Protein AF-A0A7R9PYY2-F1 (afdb_monomer_lite)

pLDDT: mean 83.07, std 17.5, range [36.88, 96.44]

InterPro domains:
  IPR005817 Wnt [PF00110] (2-94)
  IPR005817 Wnt [PR01349] (15-28)
  IPR005817 Wnt [PR01349] (40-52)
  IPR005817 Wnt [PTHR12027] (1-94)
  IPR005817 Wnt [SM00097] (2-107)

Radius of gyration: 17.4 Å; chains: 1; bounding box: 46×20×46 Å

Structure (mmCIF, N/CA/C/O backbone):
data_AF-A0A7R9PYY2-F1
#
_entry.id   AF-A0A7R9PYY2-F1
#
loop_
_atom_site.group_PDB
_atom_site.id
_atom_site.type_symbol
_atom_site.label_atom_id
_atom_site.label_alt_id
_atom_site.label_comp_id
_atom_site.label_asym_id
_atom_site.label_entity_id
_atom_site.label_seq_id
_atom_site.pdbx_PDB_ins_code
_atom_site.Cartn_x
_atom_site.Cartn_y
_atom_site.Cartn_z
_atom_site.occupancy
_atom_site.B_iso_or_equiv
_atom_site.auth_seq_id
_atom_site.auth_comp_id
_atom_site.auth_asym_id
_atom_site.auth_atom_id
_atom_site.pdbx_PDB_model_num
ATOM 1 N N . MET A 1 1 ? -4.512 -13.902 13.905 1.00 73.88 1 MET A N 1
ATOM 2 C CA . MET A 1 1 ? -3.477 -13.849 12.848 1.00 73.88 1 MET A CA 1
ATOM 3 C C . MET A 1 1 ? -3.558 -12.494 12.144 1.00 73.88 1 MET A C 1
ATOM 5 O O . MET A 1 1 ? -4.394 -12.339 11.268 1.00 73.88 1 MET A O 1
ATOM 9 N N . HIS A 1 2 ? -2.768 -11.501 12.574 1.00 87.94 2 HIS A N 1
ATOM 10 C CA . HIS A 1 2 ? -2.870 -10.099 12.109 1.00 87.94 2 HIS A CA 1
ATOM 11 C C . HIS A 1 2 ? -1.611 -9.640 11.357 1.00 87.94 2 HIS A C 1
ATOM 13 O O . HIS A 1 2 ? -1.697 -9.111 10.251 1.00 87.94 2 HIS A O 1
ATOM 19 N N . SER A 1 3 ? -0.431 -9.950 11.897 1.00 91.44 3 SER A N 1
ATOM 20 C CA . SER A 1 3 ? 0.851 -9.521 11.332 1.00 91.44 3 SER A CA 1
ATOM 21 C C . SER A 1 3 ? 1.139 -10.133 9.957 1.00 91.44 3 SER A C 1
ATOM 23 O O . SER A 1 3 ? 1.432 -9.407 9.012 1.00 91.44 3 SER A O 1
ATOM 25 N N . ILE A 1 4 ? 1.009 -11.457 9.809 1.00 92.94 4 ILE A N 1
ATOM 26 C CA . ILE A 1 4 ? 1.311 -12.138 8.538 1.00 92.94 4 ILE A CA 1
ATOM 27 C C . ILE A 1 4 ? 0.346 -11.739 7.418 1.00 92.94 4 ILE A C 1
ATOM 29 O O . ILE A 1 4 ? 0.765 -11.549 6.282 1.00 92.94 4 ILE A O 1
ATOM 33 N N . THR A 1 5 ? -0.931 -11.533 7.746 1.00 93.94 5 THR A N 1
ATOM 34 C CA . THR A 1 5 ? -1.941 -11.076 6.787 1.00 93.94 5 THR A CA 1
ATOM 35 C C . THR A 1 5 ? -1.625 -9.664 6.310 1.00 93.94 5 THR A C 1
ATOM 37 O O . THR A 1 5 ? -1.612 -9.410 5.109 1.00 93.94 5 THR A O 1
ATOM 40 N N . ALA A 1 6 ? -1.309 -8.752 7.234 1.00 94.94 6 ALA A N 1
ATOM 41 C CA . ALA A 1 6 ? -0.936 -7.389 6.882 1.00 94.94 6 ALA A CA 1
ATOM 42 C C . ALA A 1 6 ? 0.333 -7.354 6.013 1.00 94.94 6 ALA A C 1
ATOM 44 O O . ALA A 1 6 ? 0.358 -6.642 5.013 1.00 94.94 6 ALA A O 1
ATOM 45 N N . ALA A 1 7 ? 1.344 -8.168 6.336 1.00 94.31 7 ALA A N 1
ATOM 46 C CA . ALA A 1 7 ? 2.548 -8.326 5.519 1.00 94.31 7 ALA A CA 1
ATOM 47 C C . ALA A 1 7 ? 2.233 -8.876 4.114 1.00 94.31 7 ALA A C 1
ATOM 49 O O . ALA A 1 7 ? 2.692 -8.332 3.109 1.00 94.31 7 ALA A O 1
ATOM 50 N N . GLY A 1 8 ? 1.401 -9.917 4.035 1.00 94.62 8 GLY A N 1
ATOM 51 C CA . GLY A 1 8 ? 0.990 -10.537 2.776 1.00 94.62 8 GLY A CA 1
ATOM 52 C C . GLY A 1 8 ? 0.268 -9.563 1.845 1.00 94.62 8 GLY A C 1
ATOM 53 O O . GLY A 1 8 ? 0.581 -9.518 0.659 1.00 94.62 8 GLY A O 1
ATOM 54 N N . VAL A 1 9 ? -0.630 -8.727 2.381 1.00 95.88 9 VAL A N 1
ATOM 55 C CA . VAL A 1 9 ? -1.325 -7.692 1.594 1.00 95.88 9 VAL A CA 1
ATOM 56 C C . VAL A 1 9 ? -0.338 -6.666 1.037 1.00 95.88 9 VAL A C 1
ATOM 58 O O . VAL A 1 9 ? -0.424 -6.336 -0.144 1.00 95.88 9 VAL A O 1
ATOM 61 N N . VAL A 1 10 ? 0.626 -6.191 1.839 1.00 95.38 10 VAL A N 1
ATOM 62 C CA . VAL A 1 10 ? 1.660 -5.259 1.349 1.00 95.38 10 VAL A CA 1
ATOM 63 C C . VAL A 1 10 ? 2.430 -5.876 0.185 1.00 95.38 10 VAL A C 1
ATOM 65 O O . VAL A 1 10 ? 2.568 -5.238 -0.857 1.00 95.38 10 VAL A O 1
ATOM 68 N N . HIS A 1 11 ? 2.900 -7.115 0.349 1.00 93.88 11 HIS A N 1
ATOM 69 C CA . HIS A 1 11 ? 3.700 -7.800 -0.662 1.00 93.88 11 HIS A CA 1
ATOM 70 C C . HIS A 1 11 ? 2.917 -8.049 -1.958 1.00 93.88 11 HIS A C 1
ATOM 72 O O . HIS A 1 11 ? 3.398 -7.722 -3.043 1.00 93.88 11 HIS A O 1
ATOM 78 N N . ALA A 1 12 ? 1.696 -8.578 -1.849 1.00 95.31 12 ALA A N 1
ATOM 79 C CA . ALA A 1 12 ? 0.860 -8.894 -3.002 1.00 95.31 12 ALA A CA 1
ATOM 80 C C . ALA A 1 12 ? 0.520 -7.642 -3.823 1.00 95.31 12 ALA A C 1
ATOM 82 O O . ALA A 1 12 ? 0.664 -7.648 -5.043 1.00 95.31 12 ALA A O 1
ATOM 83 N N . ILE A 1 13 ? 0.133 -6.549 -3.159 1.00 95.94 13 ILE A N 1
ATOM 84 C CA . ILE A 1 13 ? -0.215 -5.295 -3.835 1.00 95.94 13 ILE A CA 1
ATOM 85 C C . ILE A 1 13 ? 1.017 -4.644 -4.462 1.00 95.94 13 ILE A C 1
ATOM 87 O O . ILE A 1 13 ? 0.961 -4.196 -5.605 1.00 95.94 13 ILE A O 1
ATOM 91 N N . ALA A 1 14 ? 2.147 -4.619 -3.753 1.00 93.69 14 ALA A N 1
ATOM 92 C CA . ALA A 1 14 ? 3.375 -4.040 -4.283 1.00 93.69 14 ALA A CA 1
ATOM 93 C C . ALA A 1 14 ? 3.870 -4.763 -5.547 1.00 93.69 14 ALA A C 1
ATOM 95 O O . ALA A 1 14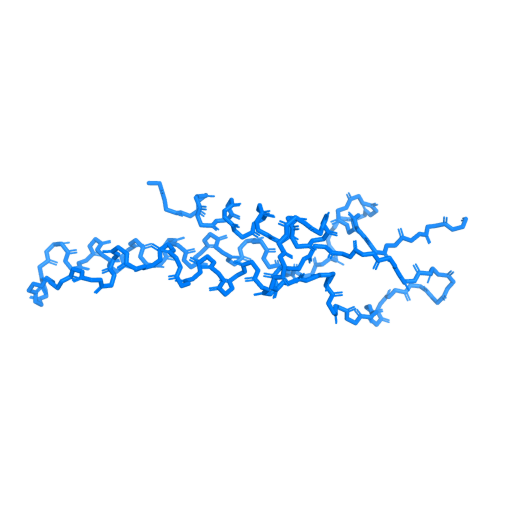 ? 4.319 -4.102 -6.487 1.00 93.69 14 ALA A O 1
ATOM 96 N N . ARG A 1 15 ? 3.741 -6.096 -5.583 1.00 92.38 15 ARG A N 1
ATOM 97 C CA . ARG A 1 15 ? 4.039 -6.915 -6.763 1.00 92.38 15 ARG A CA 1
ATOM 98 C C . ARG A 1 15 ? 3.030 -6.690 -7.888 1.00 92.38 15 ARG A C 1
ATOM 100 O O . ARG A 1 15 ? 3.437 -6.492 -9.025 1.00 92.38 15 ARG A O 1
ATOM 107 N N . ALA A 1 16 ? 1.735 -6.631 -7.582 1.00 95.56 16 ALA A N 1
ATOM 108 C CA . ALA A 1 16 ? 0.705 -6.335 -8.579 1.00 95.56 16 ALA A CA 1
ATOM 109 C C . ALA A 1 16 ? 0.924 -4.966 -9.254 1.00 95.56 16 ALA A C 1
ATOM 111 O O . ALA A 1 16 ? 0.715 -4.832 -10.459 1.00 95.56 16 ALA A O 1
ATOM 112 N N . CYS A 1 17 ? 1.412 -3.967 -8.506 1.00 94.62 17 CYS A N 1
ATOM 113 C CA . CYS A 1 17 ? 1.821 -2.673 -9.061 1.00 94.62 17 CYS A CA 1
ATOM 114 C C . CYS A 1 17 ? 3.010 -2.784 -10.022 1.00 94.62 17 CYS A C 1
ATOM 116 O O . CYS A 1 17 ? 3.028 -2.113 -11.051 1.00 94.62 17 CYS A O 1
ATOM 118 N N . ARG A 1 18 ? 4.011 -3.607 -9.690 1.00 91.69 18 ARG A N 1
ATOM 119 C CA . ARG A 1 18 ? 5.173 -3.852 -10.555 1.00 91.69 18 ARG A CA 1
ATOM 120 C C . ARG A 1 18 ? 4.765 -4.552 -11.848 1.00 91.69 18 ARG A C 1
ATOM 122 O O . ARG A 1 18 ? 5.210 -4.164 -12.920 1.00 91.69 18 ARG A O 1
ATOM 129 N N . ASP A 1 19 ? 3.898 -5.550 -11.738 1.00 93.31 19 ASP A N 1
ATOM 130 C CA . ASP A 1 19 ? 3.447 -6.364 -12.867 1.00 93.31 19 ASP A CA 1
ATOM 131 C C . ASP A 1 19 ? 2.392 -5.636 -13.733 1.00 93.31 19 ASP A C 1
ATOM 133 O O . ASP A 1 19 ? 1.914 -6.192 -14.719 1.00 93.31 19 ASP A O 1
ATOM 137 N N . GLY A 1 20 ? 2.007 -4.402 -13.376 1.00 93.56 20 GLY A N 1
ATOM 138 C CA . GLY A 1 20 ? 1.037 -3.598 -14.127 1.00 93.56 20 GLY A CA 1
ATOM 139 C C . GLY A 1 20 ? -0.412 -4.086 -14.019 1.00 93.56 20 GLY A C 1
ATOM 140 O O . GLY A 1 20 ? -1.252 -3.692 -14.821 1.00 93.56 20 GLY A O 1
ATOM 141 N N . GLN A 1 21 ? -0.728 -4.928 -13.030 1.00 96.44 21 GLN A N 1
ATOM 142 C CA . GLN A 1 21 ? -2.078 -5.473 -12.822 1.00 96.44 21 GLN A CA 1
ATOM 143 C C . GLN A 1 21 ? -3.051 -4.451 -12.210 1.00 96.44 21 GLN A C 1
ATOM 145 O O . GLN A 1 21 ? -4.261 -4.664 -12.205 1.00 96.44 21 GLN A O 1
ATOM 150 N N . LEU A 1 22 ? -2.530 -3.346 -11.672 1.00 94.19 22 LEU A N 1
ATOM 151 C CA . LEU A 1 22 ? -3.301 -2.278 -11.042 1.00 94.19 22 LEU A CA 1
ATOM 152 C C . LEU A 1 22 ? -3.096 -0.968 -11.806 1.00 94.19 22 LEU A C 1
ATOM 154 O O . LEU A 1 22 ? -1.967 -0.534 -12.005 1.00 94.19 22 LEU A O 1
ATOM 158 N N . SER A 1 23 ? -4.188 -0.295 -12.170 1.00 92.94 23 SER A N 1
ATOM 159 C CA . SER A 1 23 ? -4.163 0.966 -12.931 1.00 92.94 23 SER A CA 1
ATOM 160 C C . SER A 1 23 ? -3.697 2.181 -12.118 1.00 92.94 23 SER A C 1
ATOM 162 O O . SER A 1 23 ? -3.234 3.170 -12.678 1.00 92.94 23 SER A O 1
ATOM 164 N N . HIS A 1 24 ? -3.833 2.128 -10.791 1.00 91.25 24 HIS A N 1
ATOM 165 C CA . HIS A 1 24 ? -3.586 3.264 -9.894 1.00 91.25 24 HIS A CA 1
ATOM 166 C C . HIS A 1 24 ? -2.158 3.330 -9.334 1.00 91.25 24 HIS A C 1
ATOM 168 O O . HIS A 1 24 ? -1.834 4.251 -8.581 1.00 91.25 24 HIS A O 1
ATOM 174 N N . CYS A 1 25 ? -1.305 2.363 -9.662 1.00 95.06 25 CYS A N 1
ATOM 175 C CA . CYS A 1 25 ? 0.087 2.323 -9.235 1.00 95.06 25 CYS A CA 1
ATOM 176 C C . CYS A 1 25 ? 0.981 1.773 -10.352 1.00 95.06 25 CYS A C 1
ATOM 178 O O . CYS A 1 25 ? 0.508 1.313 -11.381 1.00 95.06 25 CYS A O 1
ATOM 180 N N . GLY A 1 26 ? 2.293 1.852 -10.148 1.00 92.44 26 GLY A N 1
ATOM 181 C CA . GLY A 1 26 ? 3.293 1.309 -11.064 1.00 92.44 26 GLY A CA 1
ATOM 182 C C . GLY A 1 26 ? 4.564 0.952 -10.308 1.00 92.44 26 GLY A C 1
ATOM 183 O O . GLY A 1 26 ? 4.526 0.796 -9.084 1.00 92.44 26 GLY A O 1
ATOM 184 N N . CYS A 1 27 ? 5.691 0.888 -11.015 1.00 90.50 27 CYS A N 1
ATOM 185 C CA . CYS A 1 27 ? 6.997 0.558 -10.446 1.00 90.50 27 CYS A CA 1
ATOM 186 C C . CYS A 1 27 ? 7.381 1.430 -9.239 1.00 90.50 27 CYS A C 1
ATOM 188 O O . CYS A 1 27 ? 7.009 2.604 -9.127 1.00 90.50 27 CYS A O 1
ATOM 190 N N . SER A 1 28 ? 8.194 0.854 -8.357 1.00 87.56 28 SER A N 1
ATOM 191 C CA . SER A 1 28 ? 8.827 1.568 -7.252 1.00 87.56 28 SER A CA 1
ATOM 192 C C . SER A 1 28 ? 9.635 2.777 -7.728 1.00 87.56 28 SER A C 1
ATOM 194 O O . SER A 1 28 ? 10.391 2.694 -8.694 1.00 87.56 28 SER A O 1
ATOM 196 N N . ARG A 1 29 ? 9.533 3.887 -6.986 1.00 85.75 29 ARG A N 1
ATOM 197 C CA . ARG A 1 29 ? 10.348 5.102 -7.174 1.00 85.75 29 ARG A CA 1
ATOM 198 C C . ARG A 1 29 ? 11.591 5.115 -6.275 1.00 85.75 29 ARG A C 1
ATOM 200 O O . ARG A 1 29 ? 12.088 6.182 -5.922 1.00 85.75 29 ARG A O 1
ATOM 207 N N . ALA A 1 30 ? 12.054 3.941 -5.845 1.00 83.44 30 ALA A N 1
ATOM 208 C CA . ALA A 1 30 ? 13.216 3.825 -4.976 1.00 83.44 30 ALA A CA 1
ATOM 209 C C . ALA A 1 30 ? 14.471 4.400 -5.652 1.00 83.44 30 ALA A C 1
ATOM 211 O O . ALA A 1 30 ? 14.832 4.034 -6.774 1.00 83.44 30 ALA A O 1
ATOM 212 N N . ALA A 1 31 ? 15.135 5.316 -4.945 1.00 83.19 31 ALA A N 1
ATOM 213 C CA . ALA A 1 31 ? 16.399 5.881 -5.385 1.00 83.19 31 ALA A CA 1
ATOM 214 C C . ALA A 1 31 ? 17.512 4.828 -5.328 1.00 83.19 31 ALA A C 1
ATOM 216 O O . ALA A 1 31 ? 17.491 3.928 -4.485 1.00 83.19 31 ALA A O 1
ATOM 217 N N . ARG A 1 32 ? 18.521 4.990 -6.191 1.00 81.50 32 ARG A N 1
ATOM 218 C CA . ARG A 1 32 ? 19.735 4.173 -6.156 1.00 81.50 32 ARG A CA 1
ATOM 219 C C . ARG A 1 32 ? 20.369 4.229 -4.753 1.00 81.50 32 ARG A C 1
ATOM 221 O O . ARG A 1 32 ? 20.647 5.332 -4.271 1.00 81.50 32 ARG A O 1
ATOM 228 N N . PRO A 1 33 ? 20.660 3.082 -4.117 1.00 81.44 33 PRO A N 1
ATOM 229 C CA . PRO A 1 33 ? 21.343 3.057 -2.830 1.00 81.44 33 PRO A CA 1
ATOM 230 C C . PRO A 1 33 ? 22.737 3.692 -2.917 1.00 81.44 33 PRO A C 1
ATOM 232 O O . PRO A 1 33 ? 23.498 3.421 -3.846 1.00 81.44 33 PRO A O 1
ATOM 235 N N . LYS A 1 34 ? 23.100 4.521 -1.928 1.00 81.00 34 LYS A N 1
ATOM 236 C CA . LYS A 1 34 ? 24.409 5.209 -1.884 1.00 81.00 34 LYS A CA 1
ATOM 237 C C . LYS A 1 34 ? 25.592 4.241 -1.754 1.00 81.00 34 LYS A C 1
ATOM 239 O O . LYS A 1 34 ? 26.693 4.560 -2.181 1.00 81.00 34 LYS A O 1
ATOM 244 N N . ASN A 1 35 ? 25.350 3.079 -1.158 1.00 80.69 35 ASN A N 1
ATOM 245 C CA . ASN A 1 35 ? 26.307 1.997 -0.937 1.00 80.69 35 ASN A CA 1
ATOM 246 C C . ASN A 1 35 ? 26.406 1.016 -2.121 1.00 80.69 35 ASN A C 1
ATOM 248 O O . ASN A 1 35 ? 27.127 0.028 -2.022 1.00 80.69 35 ASN A O 1
ATOM 252 N N . LEU A 1 36 ? 25.676 1.246 -3.219 1.00 79.12 36 LEU A N 1
ATOM 253 C CA . LEU A 1 36 ? 25.736 0.385 -4.395 1.00 79.12 36 LEU A CA 1
ATOM 254 C C . LEU A 1 36 ? 27.017 0.662 -5.187 1.00 79.12 36 LEU A C 1
ATOM 256 O O . LEU A 1 36 ? 27.259 1.810 -5.576 1.00 79.12 36 LEU A O 1
ATOM 260 N N . HIS A 1 37 ? 27.797 -0.386 -5.468 1.00 80.88 37 HIS A N 1
ATOM 261 C CA . HIS A 1 37 ? 29.031 -0.271 -6.244 1.00 80.88 37 HIS A CA 1
ATOM 262 C C . HIS A 1 37 ? 28.783 0.487 -7.551 1.00 80.88 37 HIS A C 1
ATOM 264 O O . HIS A 1 37 ? 27.786 0.233 -8.225 1.00 80.88 37 HIS A O 1
ATOM 270 N N . ARG A 1 38 ? 29.655 1.441 -7.905 1.00 81.56 38 ARG A N 1
ATOM 271 C CA . ARG A 1 38 ? 29.427 2.353 -9.045 1.00 81.56 38 ARG A CA 1
ATOM 272 C C . ARG A 1 38 ? 29.247 1.616 -10.372 1.00 81.56 38 ARG A C 1
ATOM 274 O O . ARG A 1 38 ? 28.494 2.085 -11.214 1.00 81.56 38 ARG A O 1
ATOM 281 N N . GLU A 1 39 ? 29.894 0.466 -10.510 1.00 83.19 39 GLU A N 1
ATOM 282 C CA . GLU A 1 39 ? 29.838 -0.389 -11.701 1.00 83.19 39 GLU A CA 1
ATOM 283 C C . GLU A 1 39 ? 28.508 -1.140 -11.844 1.00 83.19 39 GLU A C 1
ATOM 285 O O . GLU A 1 39 ? 28.137 -1.529 -12.945 1.00 83.19 39 GLU A O 1
ATOM 290 N N . TRP A 1 40 ? 27.762 -1.342 -10.752 1.00 82.06 40 TRP A N 1
ATOM 291 C CA . TRP A 1 40 ? 26.478 -2.035 -10.820 1.00 82.06 40 TRP A CA 1
ATOM 292 C C . TRP A 1 40 ? 25.409 -1.097 -11.354 1.00 82.06 40 TRP A C 1
ATOM 294 O O . TRP A 1 40 ? 25.280 0.043 -10.895 1.00 82.06 40 TRP A O 1
ATOM 304 N N . ILE A 1 41 ? 24.597 -1.583 -12.287 1.00 80.06 41 ILE A N 1
ATOM 305 C CA . ILE A 1 41 ? 23.503 -0.810 -12.865 1.00 80.06 41 ILE A CA 1
ATOM 306 C C . ILE A 1 41 ? 22.289 -0.920 -11.938 1.00 80.06 41 ILE A C 1
ATOM 308 O O . ILE A 1 41 ? 21.856 -2.011 -11.570 1.00 80.06 41 ILE A O 1
ATOM 312 N N . TRP A 1 42 ? 21.747 0.238 -11.554 1.00 81.81 42 TRP A N 1
ATOM 313 C CA . TRP A 1 42 ? 20.483 0.337 -10.826 1.00 81.81 42 TRP A CA 1
ATOM 314 C C . TRP A 1 42 ? 19.388 0.705 -11.813 1.00 81.81 42 TRP A C 1
ATOM 316 O O . TRP A 1 42 ? 19.477 1.750 -12.460 1.00 81.81 42 TRP A O 1
ATOM 326 N N . GLY A 1 43 ? 18.364 -0.128 -11.926 1.00 77.12 43 GLY A N 1
ATOM 327 C CA . GLY A 1 43 ? 17.293 0.095 -12.886 1.00 77.12 43 GLY A CA 1
ATOM 328 C C . GLY A 1 43 ? 16.275 -1.034 -12.893 1.00 77.12 43 GLY A C 1
ATOM 329 O O . GLY A 1 43 ? 16.356 -1.961 -12.097 1.00 77.12 43 GLY A O 1
ATOM 330 N N . GLY A 1 44 ? 15.303 -0.946 -13.795 1.00 84.50 44 GLY A N 1
ATOM 331 C CA . GLY A 1 44 ? 14.194 -1.895 -13.867 1.00 84.50 44 GLY A CA 1
ATOM 332 C C . GLY A 1 44 ? 13.007 -1.522 -12.977 1.00 84.50 44 GLY A C 1
ATOM 333 O O . GLY A 1 44 ? 12.998 -0.505 -12.275 1.00 84.50 44 GLY A O 1
ATOM 334 N N . CYS A 1 45 ? 11.968 -2.350 -13.046 1.00 85.12 45 CYS A N 1
ATOM 335 C CA . CYS A 1 45 ? 10.715 -2.136 -12.335 1.00 85.12 45 CYS A CA 1
ATOM 336 C C . CYS A 1 45 ? 10.723 -2.899 -11.004 1.00 85.12 45 CYS A C 1
ATOM 338 O O . CYS A 1 45 ? 10.627 -4.123 -10.987 1.00 85.12 45 CYS A O 1
ATOM 340 N N . GLY A 1 46 ? 10.847 -2.174 -9.889 1.00 86.00 46 GLY A N 1
ATOM 341 C CA . GLY A 1 46 ? 10.781 -2.745 -8.541 1.00 86.00 46 GLY A CA 1
ATOM 342 C C . GLY A 1 46 ? 9.369 -2.807 -7.958 1.00 86.00 46 GLY A C 1
ATOM 343 O O . GLY A 1 46 ? 8.509 -2.010 -8.337 1.00 86.00 46 GLY A O 1
ATOM 344 N N . ASP A 1 47 ? 9.159 -3.697 -6.982 1.00 88.94 47 ASP A N 1
ATOM 345 C CA . ASP A 1 47 ? 7.923 -3.783 -6.187 1.00 88.94 47 ASP A CA 1
ATOM 346 C C . ASP A 1 47 ? 7.626 -2.452 -5.470 1.00 88.94 47 ASP A C 1
ATOM 348 O O . ASP A 1 47 ? 8.472 -1.900 -4.758 1.00 88.94 47 ASP A O 1
ATOM 352 N N . ASN A 1 48 ? 6.406 -1.930 -5.619 1.00 91.44 48 ASN A N 1
ATOM 353 C CA . ASN A 1 48 ? 6.010 -0.646 -5.033 1.00 91.44 48 ASN A CA 1
ATOM 354 C C . ASN A 1 48 ? 5.532 -0.797 -3.579 1.00 91.44 48 ASN A C 1
ATOM 356 O O . ASN A 1 48 ? 4.337 -0.739 -3.275 1.00 91.44 48 ASN A O 1
ATOM 360 N N . ILE A 1 49 ? 6.491 -1.014 -2.676 1.00 91.25 49 ILE A N 1
ATOM 361 C CA . ILE A 1 49 ? 6.231 -1.274 -1.252 1.00 91.25 49 ILE A CA 1
ATOM 362 C C . ILE A 1 49 ? 5.527 -0.095 -0.559 1.00 91.25 49 ILE A C 1
ATOM 364 O O . ILE A 1 49 ? 4.672 -0.325 0.292 1.00 91.25 49 ILE A O 1
ATOM 368 N N . ASP A 1 50 ? 5.830 1.158 -0.925 1.00 92.00 50 ASP A N 1
ATOM 369 C CA . ASP A 1 50 ? 5.174 2.343 -0.338 1.00 92.00 50 ASP A CA 1
ATOM 370 C C . ASP A 1 50 ? 3.667 2.356 -0.630 1.00 92.00 50 ASP A C 1
ATOM 372 O O . ASP A 1 50 ? 2.850 2.559 0.274 1.00 92.00 50 ASP A O 1
ATOM 376 N N . TYR A 1 51 ? 3.289 2.061 -1.878 1.00 94.06 51 TYR A N 1
ATOM 377 C CA . TYR A 1 51 ? 1.885 1.923 -2.246 1.00 94.06 51 TYR A CA 1
ATOM 378 C C . TYR A 1 51 ? 1.233 0.744 -1.513 1.00 94.06 51 TYR A C 1
ATOM 380 O O . TYR A 1 51 ? 0.181 0.915 -0.892 1.00 94.06 51 TYR A O 1
ATOM 388 N N . GLY A 1 52 ? 1.883 -0.426 -1.506 1.00 94.50 52 GLY A N 1
ATOM 389 C CA . GLY A 1 52 ? 1.399 -1.609 -0.790 1.00 94.50 52 GLY A CA 1
ATOM 390 C C . GLY A 1 52 ? 1.183 -1.359 0.707 1.00 94.50 52 GLY A C 1
ATOM 391 O O . GLY A 1 52 ? 0.158 -1.760 1.257 1.00 94.50 52 GLY A O 1
ATOM 392 N N . TYR A 1 53 ? 2.092 -0.633 1.366 1.00 95.00 53 TYR A N 1
ATOM 393 C CA . TYR A 1 53 ? 1.984 -0.252 2.777 1.00 95.00 53 TYR A CA 1
ATOM 394 C C . TYR A 1 53 ? 0.758 0.633 3.028 1.00 95.00 53 TYR A C 1
ATOM 396 O O . TYR A 1 53 ? -0.035 0.353 3.931 1.00 95.00 53 TYR A O 1
ATOM 404 N N . LYS A 1 54 ? 0.576 1.684 2.216 1.00 94.94 54 LYS A N 1
ATOM 405 C CA . LYS A 1 54 ? -0.570 2.602 2.322 1.00 94.94 54 LYS A CA 1
ATOM 406 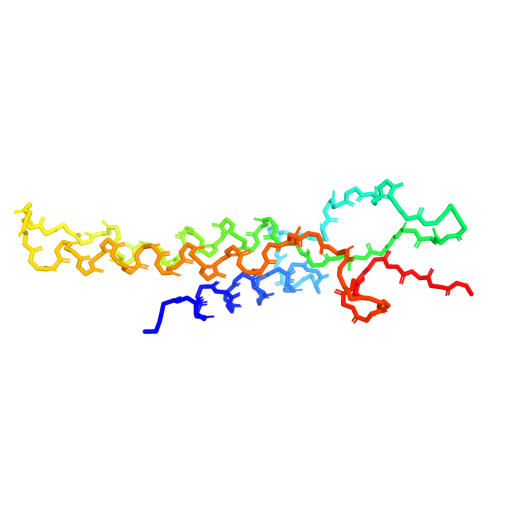C C . LYS A 1 54 ? -1.888 1.877 2.081 1.00 94.94 54 LYS A C 1
ATOM 408 O O . LYS A 1 54 ? -2.823 2.058 2.858 1.00 94.94 54 LYS A O 1
ATOM 413 N N . PHE A 1 55 ? -1.939 1.013 1.069 1.00 95.75 55 PHE A N 1
ATOM 414 C CA . PHE A 1 55 ? -3.109 0.192 0.783 1.00 95.75 55 PHE A CA 1
ATOM 415 C C . PHE A 1 55 ? -3.437 -0.743 1.952 1.00 95.75 55 PHE A C 1
ATOM 417 O O . PHE A 1 55 ? -4.550 -0.714 2.470 1.00 95.75 55 PHE A O 1
ATOM 424 N N . ALA A 1 56 ? -2.464 -1.523 2.434 1.00 95.38 56 ALA A N 1
ATOM 425 C CA . ALA A 1 56 ? -2.671 -2.448 3.545 1.00 95.38 56 ALA A CA 1
ATOM 426 C C . ALA A 1 56 ? -3.106 -1.723 4.826 1.00 95.38 56 ALA A C 1
ATOM 428 O O . ALA A 1 56 ? -3.929 -2.240 5.577 1.00 95.38 56 ALA A O 1
ATOM 429 N N . LYS A 1 57 ? -2.592 -0.514 5.079 1.00 95.31 57 LYS A N 1
ATOM 430 C CA . LYS A 1 57 ? -3.037 0.334 6.190 1.00 95.31 57 LYS A CA 1
ATOM 431 C C . LYS A 1 57 ? -4.485 0.771 6.041 1.00 95.31 57 LYS A C 1
ATOM 433 O O . LYS A 1 57 ? -5.253 0.629 6.986 1.00 95.31 57 LYS A O 1
ATOM 438 N N . SER A 1 58 ? -4.861 1.261 4.868 1.00 94.12 58 SER A N 1
ATOM 439 C CA . SER A 1 58 ? -6.224 1.718 4.606 1.00 94.12 58 SER A CA 1
ATOM 440 C C . SER A 1 58 ? -7.235 0.589 4.439 1.00 94.12 58 SER A C 1
ATOM 442 O O . SER A 1 58 ? -8.416 0.861 4.561 1.00 94.12 58 SER A O 1
ATOM 444 N N . PHE A 1 59 ? -6.816 -0.648 4.167 1.00 94.44 59 PHE A N 1
ATOM 445 C CA . PHE A 1 59 ? -7.725 -1.779 3.965 1.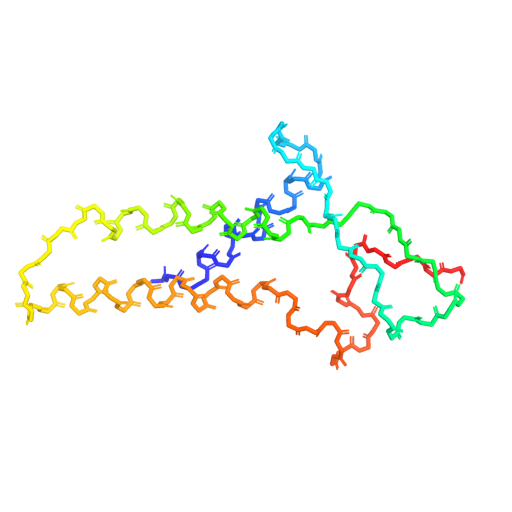00 94.44 59 PHE A CA 1
ATOM 446 C C . PHE A 1 59 ? -7.826 -2.684 5.202 1.00 94.44 59 PHE A C 1
ATOM 448 O O . PHE A 1 59 ? -8.918 -2.967 5.685 1.00 94.44 59 PHE A O 1
ATOM 455 N N . VAL A 1 60 ? -6.691 -3.113 5.766 1.00 94.19 60 VAL A N 1
ATOM 456 C CA . VAL A 1 60 ? -6.665 -4.089 6.872 1.00 94.19 60 VAL A CA 1
ATOM 457 C C . VAL A 1 60 ? -7.094 -3.454 8.199 1.00 94.19 60 VAL A C 1
ATOM 459 O O . VAL A 1 60 ? -7.722 -4.119 9.023 1.00 94.19 60 VAL A O 1
ATOM 462 N N . ASP A 1 61 ? -6.807 -2.165 8.416 1.00 93.94 61 ASP A N 1
ATOM 463 C CA . ASP A 1 61 ? -7.145 -1.497 9.681 1.00 93.94 61 ASP A CA 1
ATOM 464 C C . ASP A 1 61 ? -8.615 -1.042 9.754 1.00 93.94 61 ASP A C 1
ATOM 466 O O . ASP A 1 61 ? -9.074 -0.705 10.845 1.00 93.94 61 ASP A O 1
ATOM 470 N N . VAL A 1 62 ? -9.365 -1.030 8.641 1.00 93.38 62 VAL A N 1
ATOM 471 C CA . VAL A 1 62 ? -10.765 -0.546 8.592 1.00 93.38 62 VAL A CA 1
ATOM 472 C C . VAL A 1 62 ? -11.642 -1.302 9.577 1.00 93.38 62 VAL A C 1
ATOM 474 O O . VAL A 1 62 ? -12.261 -0.683 10.440 1.00 93.38 62 VAL A O 1
ATOM 477 N N . LYS A 1 63 ? -11.585 -2.636 9.545 1.00 88.62 63 LYS A N 1
ATOM 478 C CA . LYS A 1 63 ? -12.367 -3.505 10.434 1.00 88.62 63 LYS A CA 1
ATOM 479 C C . LYS A 1 63 ? -12.169 -3.175 11.918 1.00 88.62 63 LYS A C 1
ATOM 481 O O . LYS A 1 63 ? -13.121 -3.139 12.694 1.00 88.62 63 LYS A O 1
ATOM 486 N N . GLU A 1 64 ? -10.924 -2.933 12.321 1.00 89.88 64 GLU A N 1
ATOM 487 C CA .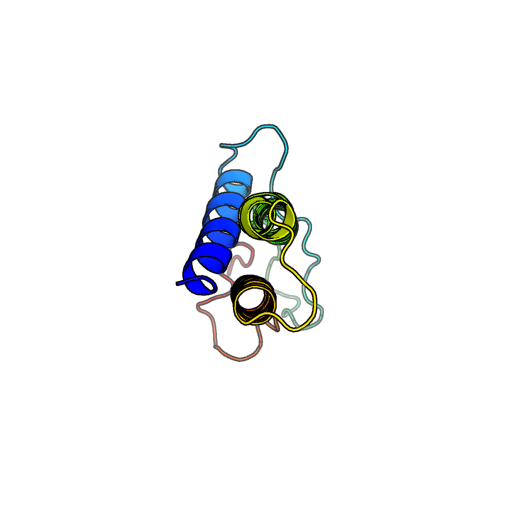 GLU A 1 64 ? -10.592 -2.606 13.710 1.00 89.88 64 GLU A CA 1
ATOM 488 C C . GLU A 1 64 ? -10.997 -1.164 14.060 1.00 89.88 64 GLU A C 1
ATOM 490 O O . GLU A 1 64 ? -11.364 -0.870 15.198 1.00 89.88 64 GLU A O 1
ATOM 495 N N . ARG A 1 65 ? -10.957 -0.237 13.095 1.00 87.56 65 ARG A N 1
ATOM 496 C CA . ARG A 1 65 ? -11.296 1.179 13.299 1.00 87.56 65 ARG A CA 1
ATOM 497 C C . ARG A 1 65 ? -12.794 1.432 13.400 1.00 87.56 65 ARG A C 1
ATOM 499 O O . ARG A 1 65 ? -13.174 2.226 14.253 1.00 87.56 65 ARG A O 1
ATOM 506 N N . GLU A 1 66 ? -13.608 0.740 12.612 1.00 89.00 66 GLU A N 1
ATOM 507 C CA . GLU A 1 66 ? -15.071 0.899 12.592 1.00 89.00 66 GLU A CA 1
ATOM 508 C C . GLU A 1 66 ? -15.737 0.473 13.903 1.00 89.00 66 GLU A C 1
ATOM 510 O O . GLU A 1 66 ? -16.790 0.991 14.269 1.00 89.00 66 GLU A O 1
ATOM 515 N N . THR A 1 67 ? -15.106 -0.431 14.657 1.00 86.25 67 THR A N 1
ATOM 516 C CA . THR A 1 67 ? -15.681 -0.913 15.914 1.00 86.25 67 THR A CA 1
ATOM 517 C C . THR A 1 67 ? -15.262 -0.035 17.092 1.00 86.25 67 THR A C 1
ATOM 519 O O . THR A 1 67 ? -14.079 0.045 17.440 1.00 86.25 67 THR A O 1
ATOM 522 N N . ASN A 1 68 ? -16.230 0.599 17.753 1.00 87.62 68 ASN A N 1
ATOM 523 C CA . ASN A 1 68 ? -16.005 1.354 18.984 1.00 87.62 68 ASN A CA 1
ATOM 524 C C . ASN A 1 68 ? -16.360 0.498 20.202 1.00 87.62 68 ASN A C 1
ATOM 526 O O . ASN A 1 68 ? -17.492 0.052 20.351 1.00 87.62 68 ASN A O 1
ATOM 530 N N . TYR A 1 69 ? -15.379 0.286 21.077 1.00 91.19 69 TYR A N 1
ATOM 531 C CA . TYR A 1 69 ? -15.557 -0.429 22.338 1.00 91.19 69 TYR A CA 1
ATOM 532 C C . TYR A 1 69 ? -15.504 0.548 23.510 1.00 91.19 69 TYR A C 1
ATOM 534 O O . TYR A 1 69 ? -14.863 1.599 23.425 1.00 91.19 69 TYR A O 1
ATOM 542 N N . GLN A 1 70 ? -16.142 0.183 24.623 1.00 90.94 70 GLN A N 1
ATOM 543 C CA . GLN A 1 70 ? -16.057 0.959 25.857 1.00 90.94 70 GLN A CA 1
ATOM 544 C C . GLN A 1 70 ? -14.604 1.096 26.323 1.00 90.94 70 GLN A C 1
ATOM 546 O O . GLN A 1 70 ? -13.793 0.171 26.183 1.00 90.94 70 GLN A O 1
ATOM 551 N N . LYS A 1 71 ? -14.277 2.262 26.888 1.00 88.81 71 LYS A N 1
ATOM 552 C CA . LYS A 1 71 ? -12.932 2.543 27.387 1.00 88.81 71 LYS A CA 1
ATOM 553 C C . LYS A 1 71 ? -12.583 1.579 28.529 1.00 88.81 71 LYS A C 1
ATOM 555 O O . LYS A 1 71 ? -13.430 1.306 29.370 1.00 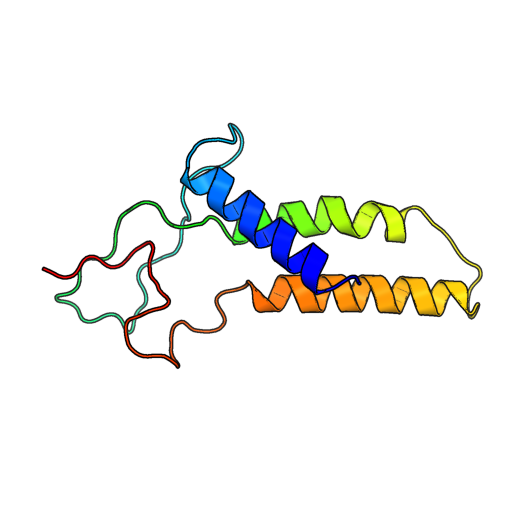88.81 71 LYS A O 1
ATOM 560 N N . ALA A 1 72 ? -11.349 1.079 28.547 1.00 90.56 72 ALA A N 1
ATOM 561 C CA . ALA A 1 72 ? -10.848 0.067 29.482 1.00 90.56 72 ALA A CA 1
ATOM 562 C C . ALA A 1 72 ? -11.545 -1.308 29.400 1.00 90.56 72 ALA A C 1
ATOM 564 O O . ALA A 1 72 ? -11.334 -2.158 30.261 1.00 90.56 72 ALA A O 1
ATOM 565 N N . SER A 1 73 ? -12.327 -1.570 28.346 1.00 94.69 73 SER A N 1
ATOM 566 C CA . SER A 1 73 ? -12.859 -2.911 28.096 1.00 94.69 73 SER A CA 1
ATOM 567 C C . SER A 1 73 ? -11.788 -3.852 27.536 1.00 94.69 73 SER A C 1
ATOM 569 O O . SER A 1 73 ? -10.856 -3.442 26.834 1.00 94.69 73 SER A O 1
ATOM 571 N N . ARG A 1 74 ? -11.963 -5.154 27.783 1.00 94.00 74 ARG A N 1
ATOM 572 C CA . ARG A 1 74 ? -11.133 -6.214 27.192 1.00 94.00 74 ARG A CA 1
ATOM 573 C C . ARG A 1 74 ? -11.094 -6.127 25.662 1.00 94.00 74 ARG A C 1
ATOM 575 O O . ARG A 1 74 ? -10.039 -6.326 25.059 1.00 94.00 74 ARG A O 1
ATOM 582 N N . ASP A 1 75 ? -12.221 -5.807 25.032 1.00 92.50 75 ASP A N 1
ATOM 583 C CA . ASP A 1 75 ? -12.310 -5.703 23.576 1.00 92.50 75 ASP A CA 1
ATOM 584 C C . ASP A 1 75 ? -11.572 -4.489 23.013 1.00 92.50 75 ASP A C 1
ATOM 586 O O . ASP A 1 75 ? -10.945 -4.599 21.958 1.00 92.50 75 ASP A O 1
ATOM 590 N N . GLN A 1 76 ? -11.532 -3.369 23.746 1.00 93.75 76 GLN A N 1
ATOM 591 C CA . GLN A 1 76 ? -10.662 -2.252 23.383 1.00 93.75 76 GLN A CA 1
ATOM 592 C C . GLN A 1 76 ? -9.186 -2.676 23.396 1.00 93.75 76 GLN A C 1
ATOM 594 O O . GLN A 1 76 ? -8.452 -2.362 22.459 1.00 93.75 76 GLN A O 1
ATOM 599 N N . GLY A 1 77 ? -8.756 -3.427 24.416 1.00 93.25 77 GLY A N 1
ATOM 600 C CA . GLY A 1 77 ? -7.396 -3.969 24.488 1.00 93.25 77 GLY A CA 1
ATOM 601 C C . GLY A 1 77 ? -7.060 -4.868 23.294 1.00 93.25 77 GLY A C 1
ATOM 602 O O . GLY A 1 77 ? -6.007 -4.713 22.674 1.00 93.25 77 GLY A O 1
ATOM 603 N N . ARG A 1 78 ? -7.987 -5.753 22.905 1.00 93.12 78 ARG A N 1
ATOM 604 C CA . ARG A 1 78 ? -7.835 -6.628 21.732 1.00 93.12 78 ARG A CA 1
ATOM 605 C C . ARG A 1 78 ? -7.760 -5.843 20.420 1.00 93.12 78 ARG A C 1
ATOM 607 O O . ARG A 1 78 ? -6.876 -6.117 19.617 1.00 93.12 78 ARG A O 1
ATOM 614 N N . LYS A 1 79 ? -8.616 -4.836 20.224 1.00 94.25 79 LYS A N 1
ATOM 615 C CA . LYS A 1 79 ? -8.557 -3.930 19.062 1.00 94.25 79 LYS A CA 1
ATOM 616 C C . LYS A 1 79 ? -7.186 -3.260 18.938 1.00 94.25 79 LYS A C 1
ATOM 618 O O . LYS A 1 79 ? -6.590 -3.243 17.863 1.00 94.25 79 LYS A O 1
ATOM 623 N N . LEU A 1 80 ? -6.667 -2.717 20.041 1.00 93.75 80 LEU A N 1
ATOM 624 C CA . LEU A 1 80 ? -5.357 -2.060 20.058 1.00 93.75 80 LEU A CA 1
ATOM 625 C C . LEU A 1 80 ? -4.221 -3.049 19.767 1.00 93.75 80 LEU A C 1
ATOM 627 O O . LEU A 1 80 ? -3.320 -2.731 18.992 1.00 93.75 80 LEU A O 1
ATOM 631 N N . MET A 1 81 ? -4.296 -4.262 20.321 1.00 95.00 81 MET A N 1
ATOM 632 C CA . MET A 1 81 ? -3.360 -5.345 20.018 1.00 95.00 81 MET A CA 1
ATOM 633 C C . MET A 1 81 ? -3.397 -5.723 18.530 1.00 95.00 81 MET A C 1
ATOM 635 O O . MET A 1 81 ? -2.348 -5.889 17.912 1.00 95.00 81 MET A O 1
ATOM 639 N N . ASN A 1 82 ? -4.583 -5.820 17.931 1.00 94.75 82 ASN A N 1
ATOM 640 C CA . ASN A 1 82 ? -4.737 -6.145 16.515 1.00 94.75 82 ASN A CA 1
ATOM 641 C C . ASN A 1 82 ? -4.128 -5.060 15.619 1.00 94.75 82 ASN A C 1
ATOM 643 O O . ASN A 1 82 ? -3.364 -5.385 14.711 1.00 94.75 82 ASN A O 1
ATOM 647 N N . LEU A 1 83 ? -4.389 -3.781 15.910 1.00 95.06 83 LEU A N 1
ATOM 648 C CA . LEU A 1 83 ? -3.783 -2.652 15.195 1.00 95.06 83 LEU A CA 1
ATOM 649 C C . LEU A 1 83 ? -2.253 -2.640 15.326 1.00 95.06 83 LEU A C 1
ATOM 651 O O . LEU A 1 83 ? -1.552 -2.414 14.340 1.00 95.06 83 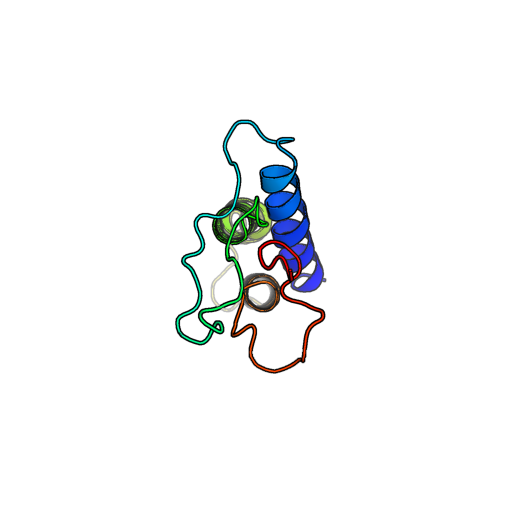LEU A O 1
ATOM 655 N N . HIS A 1 84 ? -1.730 -2.927 16.521 1.00 95.25 84 HIS A N 1
ATOM 656 C CA . HIS A 1 84 ? -0.292 -3.058 16.749 1.00 95.25 84 HIS A CA 1
ATOM 657 C C . HIS A 1 84 ? 0.310 -4.203 15.923 1.00 95.25 84 HIS A C 1
ATOM 659 O O . HIS A 1 84 ? 1.314 -4.015 15.240 1.00 95.25 84 HIS A O 1
ATOM 665 N N . ASN A 1 85 ? -0.333 -5.371 15.928 1.00 95.88 85 ASN A N 1
ATOM 666 C CA . ASN A 1 85 ? 0.119 -6.537 15.177 1.00 95.88 85 ASN A CA 1
ATOM 667 C C . ASN A 1 85 ? 0.071 -6.302 13.659 1.00 95.88 85 ASN A C 1
ATOM 669 O O . ASN A 1 85 ? 1.011 -6.674 12.957 1.00 95.88 85 ASN A O 1
ATOM 673 N N . ASN A 1 86 ? -0.979 -5.647 13.149 1.00 95.62 86 ASN A N 1
ATOM 674 C CA . ASN A 1 86 ? -1.058 -5.238 11.744 1.00 95.62 86 ASN A CA 1
ATOM 675 C C . ASN A 1 86 ? 0.129 -4.340 11.370 1.00 95.62 86 ASN A C 1
ATOM 677 O O . ASN A 1 86 ? 0.777 -4.554 10.346 1.00 95.62 86 ASN A O 1
ATOM 681 N N . GLU A 1 87 ? 0.439 -3.352 12.212 1.00 95.00 87 GLU A N 1
ATOM 682 C CA . GLU A 1 87 ? 1.555 -2.439 11.983 1.00 95.00 87 GLU A CA 1
ATOM 683 C C . GLU A 1 87 ? 2.911 -3.152 12.038 1.00 95.00 87 GLU A C 1
ATOM 685 O O . GLU A 1 87 ? 3.753 -2.929 11.167 1.00 95.00 87 GLU A O 1
ATOM 690 N N . ALA A 1 88 ? 3.105 -4.055 13.002 1.00 94.25 88 ALA A N 1
ATOM 691 C CA . ALA A 1 88 ? 4.301 -4.886 13.085 1.00 94.25 88 ALA A CA 1
ATOM 692 C C . ALA A 1 88 ? 4.491 -5.722 11.807 1.00 94.25 88 ALA A C 1
ATOM 694 O O . ALA A 1 88 ? 5.583 -5.753 11.245 1.00 94.25 88 ALA A O 1
ATOM 695 N N . GLY A 1 89 ? 3.412 -6.326 11.298 1.00 93.81 89 GLY A N 1
ATOM 696 C CA . GLY A 1 89 ? 3.419 -7.075 10.043 1.00 93.81 89 GLY A CA 1
ATOM 697 C C . GLY A 1 89 ? 3.835 -6.237 8.836 1.00 93.81 89 GLY A C 1
ATOM 698 O O . GLY A 1 89 ? 4.726 -6.627 8.085 1.00 93.81 89 GLY A O 1
ATOM 699 N N . ARG A 1 90 ? 3.241 -5.048 8.670 1.00 94.38 90 ARG A N 1
ATOM 700 C CA . ARG A 1 90 ? 3.575 -4.144 7.556 1.00 94.38 90 ARG A CA 1
ATOM 701 C C . ARG A 1 90 ? 5.037 -3.701 7.577 1.00 94.38 90 ARG A C 1
ATOM 703 O O . ARG A 1 90 ? 5.650 -3.583 6.520 1.00 94.38 90 ARG A O 1
ATOM 710 N N . ARG A 1 91 ? 5.596 -3.463 8.766 1.00 90.69 91 ARG A N 1
ATOM 711 C CA . ARG A 1 91 ? 6.987 -3.020 8.930 1.00 90.69 91 ARG A CA 1
ATOM 712 C C . ARG A 1 91 ? 7.998 -4.064 8.475 1.00 90.69 91 ARG A C 1
ATOM 714 O O . ARG A 1 91 ? 8.993 -3.684 7.880 1.00 90.69 91 ARG A O 1
ATOM 721 N N . VAL A 1 92 ? 7.735 -5.353 8.679 1.00 89.56 92 VAL A N 1
ATOM 722 C CA . VAL A 1 92 ? 8.647 -6.424 8.230 1.00 89.56 92 VAL A CA 1
ATOM 723 C C . VAL A 1 92 ? 8.851 -6.416 6.708 1.00 89.56 92 VAL A C 1
ATOM 725 O O . VAL A 1 92 ? 9.905 -6.818 6.233 1.00 89.56 92 VAL A O 1
ATOM 728 N N . VAL A 1 93 ? 7.868 -5.928 5.944 1.00 86.19 93 VAL A N 1
ATOM 729 C CA . VAL A 1 93 ? 7.948 -5.833 4.475 1.00 86.19 93 VAL A CA 1
ATOM 730 C C . VAL A 1 93 ? 8.667 -4.563 4.014 1.00 86.19 93 VAL A C 1
ATOM 732 O O . VAL A 1 93 ? 9.105 -4.481 2.866 1.00 86.19 93 VAL A O 1
ATOM 735 N N . LEU A 1 94 ? 8.798 -3.556 4.885 1.00 81.44 94 LEU A N 1
ATOM 736 C CA . LEU A 1 94 ? 9.567 -2.368 4.546 1.00 81.44 94 LEU A CA 1
ATOM 737 C C . LEU A 1 94 ? 11.038 -2.757 4.378 1.00 81.44 94 LEU A C 1
ATOM 739 O O . LEU A 1 94 ? 11.553 -3.557 5.161 1.00 81.44 94 LEU A O 1
ATOM 743 N N . PRO A 1 95 ? 11.739 -2.165 3.400 1.00 66.12 95 PRO A N 1
ATOM 744 C CA . PRO A 1 95 ? 13.162 -2.380 3.227 1.00 66.12 95 PRO A CA 1
ATOM 745 C C . PRO A 1 95 ? 13.921 -1.676 4.361 1.00 66.12 95 PRO A C 1
ATOM 747 O O . PRO A 1 95 ? 14.508 -0.611 4.177 1.00 66.12 95 PRO A O 1
ATOM 750 N N . PHE A 1 96 ? 13.922 -2.263 5.558 1.00 51.31 96 PHE A N 1
ATOM 751 C CA . PHE A 1 96 ? 14.905 -1.962 6.587 1.00 51.31 96 PHE A CA 1
ATOM 752 C C . PHE A 1 96 ? 16.214 -2.562 6.117 1.00 51.31 96 PHE A C 1
ATOM 754 O O . PHE A 1 96 ? 16.568 -3.674 6.477 1.00 51.31 96 PHE A O 1
ATOM 761 N N . HIS A 1 97 ? 16.916 -1.821 5.270 1.00 44.06 97 HIS A N 1
ATOM 762 C CA . HIS A 1 97 ? 18.256 -2.172 4.853 1.00 44.06 97 HIS A CA 1
ATOM 763 C C . HIS A 1 97 ? 18.351 -3.523 4.126 1.00 44.06 97 HIS A C 1
ATOM 765 O O . HIS A 1 97 ? 18.592 -4.587 4.693 1.00 44.06 97 HIS A O 1
ATOM 771 N N . CYS A 1 98 ? 18.329 -3.435 2.802 1.00 47.28 98 CYS A N 1
ATOM 772 C CA . CYS A 1 98 ? 19.120 -4.313 1.950 1.00 47.28 98 CYS A CA 1
ATOM 773 C C . CYS A 1 98 ? 20.625 -4.178 2.320 1.00 47.28 98 CYS A C 1
ATOM 775 O O . CYS A 1 98 ? 21.394 -3.567 1.586 1.00 47.28 98 CYS A O 1
ATOM 777 N N . LEU A 1 99 ? 21.032 -4.624 3.520 1.00 36.88 99 LEU A N 1
ATOM 778 C CA . LEU A 1 99 ? 22.414 -4.573 4.022 1.00 36.88 99 LEU A CA 1
ATOM 779 C C . LEU A 1 99 ? 22.912 -5.837 4.728 1.00 36.88 99 LEU A C 1
ATOM 781 O O . LEU A 1 99 ? 24.108 -5.889 4.980 1.00 36.88 99 LEU A O 1
ATOM 785 N N . ILE A 1 100 ? 22.095 -6.844 5.059 1.00 41.44 100 ILE A N 1
ATOM 786 C CA . ILE A 1 100 ? 22.619 -7.957 5.889 1.00 41.44 100 ILE A CA 1
ATOM 787 C C . ILE A 1 100 ? 22.787 -9.287 5.150 1.00 41.44 100 ILE A C 1
ATOM 789 O O . ILE A 1 100 ? 23.552 -10.129 5.607 1.00 41.44 100 ILE A O 1
ATOM 793 N N . LEU A 1 101 ? 22.199 -9.483 3.970 1.00 36.94 101 LEU A N 1
ATOM 794 C CA . LEU A 1 101 ? 22.416 -10.723 3.222 1.00 36.94 101 LEU A CA 1
ATOM 795 C C . LEU A 1 101 ? 22.863 -10.418 1.800 1.00 36.94 101 LEU A C 1
ATOM 797 O O . LEU A 1 101 ? 22.080 -9.987 0.953 1.00 36.94 101 LEU A O 1
ATOM 801 N N . SER A 1 102 ? 24.166 -10.616 1.605 1.00 42.03 102 SER A N 1
ATOM 802 C CA . SER A 1 102 ? 24.797 -11.060 0.367 1.00 42.03 102 SER A CA 1
ATOM 803 C C . SER A 1 102 ? 23.792 -11.455 -0.721 1.00 42.03 102 SER A C 1
ATOM 805 O O . SER A 1 102 ? 23.116 -12.478 -0.655 1.00 42.03 102 SER A O 1
ATOM 807 N N . SER A 1 103 ? 23.733 -10.614 -1.748 1.00 44.38 103 SER A N 1
ATOM 808 C CA . SER A 1 103 ? 23.455 -10.999 -3.135 1.00 44.38 103 SER A CA 1
ATOM 809 C C . SER A 1 103 ? 22.066 -11.537 -3.514 1.00 44.38 103 SER A C 1
ATOM 811 O O . SER A 1 103 ? 21.781 -11.549 -4.705 1.00 44.38 103 SER A O 1
ATOM 813 N N . PHE A 1 104 ? 21.177 -11.932 -2.594 1.00 39.44 104 PHE A N 1
ATOM 814 C CA . PHE A 1 104 ? 19.993 -12.724 -2.988 1.00 39.44 104 PHE A CA 1
ATOM 815 C C . PHE A 1 104 ? 18.607 -12.142 -2.685 1.00 39.44 104 PHE A C 1
ATOM 817 O O . PHE A 1 104 ? 17.622 -12.710 -3.146 1.00 39.44 104 PHE A O 1
ATOM 824 N N . LEU A 1 105 ? 18.477 -11.001 -1.995 1.00 40.41 105 LEU A N 1
ATOM 825 C CA . LEU A 1 105 ? 17.146 -10.472 -1.622 1.00 40.41 105 LEU A CA 1
ATOM 826 C C . LEU A 1 105 ? 16.850 -9.013 -2.017 1.00 40.41 105 LEU A C 1
ATOM 828 O O . LEU A 1 105 ? 15.755 -8.529 -1.753 1.00 40.41 105 LEU A O 1
ATOM 832 N N . CYS A 1 106 ? 17.740 -8.341 -2.756 1.00 46.56 106 CYS A N 1
ATOM 833 C CA . CYS A 1 106 ? 17.413 -7.098 -3.483 1.00 46.56 106 CYS A CA 1
ATOM 834 C C . CYS A 1 106 ? 17.020 -7.373 -4.948 1.00 46.56 106 CYS A C 1
ATOM 836 O O . CYS A 1 106 ? 17.329 -6.601 -5.856 1.00 46.56 106 CYS A O 1
ATOM 838 N N . VAL A 1 107 ? 16.375 -8.508 -5.220 1.00 43.34 107 VAL A N 1
ATOM 839 C CA . VAL A 1 107 ? 16.045 -8.923 -6.589 1.00 43.34 107 VAL A CA 1
ATOM 840 C C . VAL A 1 107 ? 14.757 -8.237 -7.038 1.00 43.34 107 VAL A C 1
ATOM 842 O O . VAL A 1 107 ? 13.680 -8.824 -7.066 1.00 43.34 107 VAL A O 1
ATOM 845 N N . SER A 1 108 ? 14.863 -6.953 -7.368 1.00 49.47 108 SER A N 1
ATOM 846 C CA . SER A 1 108 ? 14.053 -6.360 -8.442 1.00 49.47 108 SER A CA 1
ATOM 847 C C . SER A 1 108 ? 14.733 -5.180 -9.148 1.00 49.47 108 SER A C 1
ATOM 849 O O . SER A 1 108 ? 14.169 -4.691 -10.119 1.00 49.47 108 SER A O 1
ATOM 851 N N . GLN A 1 109 ? 15.907 -4.695 -8.702 1.00 51.31 109 GLN A N 1
ATOM 852 C CA . GLN A 1 109 ? 16.508 -3.480 -9.292 1.00 51.31 109 GLN A CA 1
ATOM 853 C C . GLN A 1 109 ? 18.032 -3.498 -9.511 1.00 51.31 109 GLN A C 1
ATOM 855 O O . GLN A 1 109 ? 18.610 -2.466 -9.860 1.00 51.31 109 GLN A O 1
ATOM 860 N N . VAL A 1 110 ? 18.698 -4.643 -9.326 1.00 54.28 110 VAL A N 1
ATOM 861 C CA . VAL A 1 110 ? 20.138 -4.790 -9.601 1.00 54.28 110 VAL A CA 1
ATOM 862 C C . VAL A 1 110 ? 20.319 -5.741 -10.777 1.00 54.28 110 VAL A C 1
ATOM 864 O O . VAL A 1 110 ? 19.919 -6.900 -10.693 1.00 54.28 110 VAL A O 1
ATOM 867 N N . VAL A 1 111 ? 20.914 -5.247 -11.862 1.00 50.22 111 VAL A N 1
ATOM 868 C CA . VAL A 1 111 ? 21.400 -6.076 -12.972 1.00 50.22 111 VAL A CA 1
ATOM 869 C C . VAL A 1 111 ? 22.920 -6.155 -12.840 1.00 50.22 111 VAL A C 1
ATOM 871 O O . VAL A 1 111 ? 23.591 -5.120 -12.833 1.00 50.22 111 VAL A O 1
ATOM 874 N N . SER A 1 112 ? 23.454 -7.367 -12.692 1.00 49.34 112 SER A N 1
ATOM 875 C CA . SER A 1 112 ? 24.886 -7.640 -12.853 1.00 49.34 112 SER A CA 1
ATOM 876 C C . SER A 1 112 ? 25.191 -7.748 -14.346 1.00 49.34 112 SER A C 1
ATOM 878 O O . SER A 1 112 ? 24.474 -8.456 -15.053 1.00 49.34 112 SER A O 1
ATOM 880 N N . LEU A 1 113 ? 26.209 -7.019 -14.811 1.00 42.34 113 LEU A N 1
ATOM 881 C CA . LEU A 1 113 ? 26.865 -7.295 -16.091 1.00 42.34 113 LEU A CA 1
ATOM 882 C C . LEU A 1 113 ? 27.756 -8.532 -15.952 1.00 42.34 113 LEU A C 1
ATOM 884 O O . LEU A 1 113 ? 28.354 -8.682 -14.859 1.00 42.34 113 LEU A O 1
#

Sequence (113 aa):
MHSITAAGVVHAIARACRDGQLSHCGCSRAARPKNLHREWIWGGCGDNIDYGYKFAKSFVDVKERETNYQKASRDQGRKLMNLHNNEAGRRVVLPFHCLILSSFLCVSQVVSL

Organism: NCBI:txid1979941

Secondary structure (DSSP, 8-state):
--HHHHHHHHHHHHHHHHTT--TT--S--PPPPTTS-TTSEE-S----HHHHHHHHHHHHTHHHHH----TT-HHHHHHHHHHHHHHHHHHHHS-S-TTSSTTTS-TTTEE--

Foldseek 3Di:
DQQQVLLVQLQVQLVCQDVVVDPVHHFAPDDDDPPDDPPWFFDAGHRHSVVSLVVSLVPSLPVLVVDDDDPPDPSVVVSVVNNVSSVNNSVVNPCPDPPDDPDDPVPGTTDDD